Protein AF-A0A7I8VWS5-F1 (afdb_monomer_lite)

Structure (mmCIF, N/CA/C/O backbone):
data_AF-A0A7I8VWS5-F1
#
_entry.id   AF-A0A7I8VWS5-F1
#
loop_
_atom_site.group_PDB
_atom_site.id
_atom_site.type_symbol
_atom_site.label_atom_id
_atom_site.label_alt_id
_atom_site.label_comp_id
_atom_site.label_asym_id
_atom_site.label_entity_id
_atom_site.label_seq_id
_atom_site.pdbx_PDB_ins_code
_atom_site.Cartn_x
_atom_site.Cartn_y
_atom_site.Cartn_z
_atom_site.occupancy
_atom_site.B_iso_or_equiv
_atom_site.auth_seq_id
_atom_site.auth_comp_id
_atom_site.auth_asym_id
_atom_site.auth_atom_id
_atom_site.pdbx_PDB_model_num
ATOM 1 N N . MET A 1 1 ? -26.642 -4.475 -1.603 1.00 46.03 1 MET A N 1
ATOM 2 C CA . MET A 1 1 ? -25.505 -4.356 -0.663 1.00 46.03 1 MET A CA 1
ATOM 3 C C . MET A 1 1 ? -25.825 -3.257 0.326 1.00 46.03 1 MET A C 1
ATOM 5 O O . MET A 1 1 ? -26.440 -2.282 -0.087 1.00 46.03 1 MET A O 1
ATOM 9 N N . TYR A 1 2 ? -25.476 -3.430 1.598 1.00 75.31 2 TYR A N 1
ATOM 10 C CA . TYR A 1 2 ? -25.759 -2.451 2.646 1.00 75.31 2 TYR A CA 1
ATOM 11 C C . TYR A 1 2 ? -24.436 -1.905 3.185 1.00 75.31 2 TYR A C 1
ATOM 13 O O . TYR A 1 2 ? -23.526 -2.678 3.480 1.00 75.31 2 TYR A O 1
ATOM 21 N N . PHE A 1 3 ? -24.321 -0.582 3.267 1.00 77.94 3 PHE A N 1
ATOM 22 C CA . PHE A 1 3 ? -23.111 0.103 3.706 1.00 77.94 3 PHE A CA 1
ATOM 23 C C . PHE A 1 3 ? -23.311 0.583 5.145 1.00 77.94 3 PHE A C 1
ATOM 25 O O . PHE A 1 3 ? -24.217 1.367 5.419 1.00 77.94 3 PHE A O 1
ATOM 32 N N . HIS A 1 4 ? -22.479 0.107 6.068 1.00 78.88 4 HIS A N 1
ATOM 33 C CA . HIS A 1 4 ? -22.463 0.594 7.445 1.00 78.88 4 HIS A CA 1
ATOM 34 C C . HIS A 1 4 ? -21.303 1.575 7.616 1.00 78.88 4 HIS A C 1
ATOM 36 O O . HIS A 1 4 ? -20.141 1.190 7.513 1.00 78.88 4 HIS A O 1
ATOM 42 N N . ALA A 1 5 ? -21.617 2.838 7.898 1.00 71.44 5 ALA A N 1
ATOM 43 C CA . ALA A 1 5 ? -20.634 3.836 8.301 1.00 71.44 5 ALA A CA 1
ATOM 44 C C . ALA A 1 5 ? -20.575 3.877 9.835 1.00 71.44 5 ALA A C 1
ATOM 46 O O . ALA A 1 5 ? -21.368 4.560 10.479 1.00 71.44 5 ALA A O 1
ATOM 47 N N . SER A 1 6 ? -19.667 3.094 10.417 1.00 72.25 6 SER A N 1
ATOM 48 C CA . SER A 1 6 ? -19.392 3.076 11.856 1.00 72.25 6 SER A CA 1
ATOM 49 C C . SER A 1 6 ? -17.965 3.550 12.105 1.00 72.25 6 SER A C 1
ATOM 51 O O . SER A 1 6 ? -17.049 3.183 11.374 1.00 72.25 6 SER A O 1
ATOM 53 N N . THR A 1 7 ? -17.766 4.341 13.156 1.00 68.12 7 THR A N 1
ATOM 54 C CA . THR A 1 7 ? -16.438 4.772 13.623 1.00 68.12 7 THR A CA 1
ATOM 55 C C . THR A 1 7 ? -15.686 3.671 14.368 1.00 68.12 7 THR A C 1
ATOM 57 O O . THR A 1 7 ? -14.512 3.850 14.686 1.00 68.12 7 THR A O 1
ATOM 60 N N . LYS A 1 8 ? -16.361 2.544 14.631 1.00 71.62 8 LYS A N 1
ATOM 61 C CA . LYS A 1 8 ? -15.808 1.345 15.253 1.00 71.62 8 LYS A CA 1
ATOM 62 C C . LYS A 1 8 ? -16.002 0.143 14.352 1.00 71.62 8 LYS A C 1
ATOM 64 O O . LYS A 1 8 ? -17.142 -0.268 14.116 1.00 71.62 8 LYS A O 1
ATOM 69 N N . ALA A 1 9 ? -14.900 -0.384 13.831 1.00 76.50 9 ALA A N 1
ATOM 70 C CA . ALA A 1 9 ? -14.901 -1.521 12.921 1.00 76.50 9 ALA A CA 1
ATOM 71 C C . ALA A 1 9 ? -13.575 -2.291 12.989 1.00 76.50 9 ALA A C 1
ATOM 73 O O . ALA A 1 9 ? -12.504 -1.711 13.186 1.00 76.50 9 ALA A O 1
ATOM 74 N N . VAL A 1 10 ? -13.668 -3.607 12.794 1.00 77.62 10 VAL A N 1
ATOM 75 C CA . VAL A 1 10 ? -12.525 -4.502 12.586 1.00 77.62 10 VAL A CA 1
ATOM 76 C C . VAL A 1 10 ? -12.320 -4.636 11.081 1.00 77.62 10 VAL A C 1
ATOM 78 O O . VAL A 1 10 ? -13.254 -5.016 10.380 1.00 77.62 10 VAL A O 1
ATOM 81 N N . ILE A 1 11 ? -11.129 -4.302 10.577 1.00 78.81 11 ILE A N 1
ATOM 82 C CA . ILE A 1 11 ? -10.880 -4.299 9.124 1.00 78.81 11 ILE A CA 1
ATOM 83 C C . ILE A 1 11 ? -10.500 -5.691 8.619 1.00 78.81 11 ILE A C 1
ATOM 85 O O . ILE A 1 11 ? -11.184 -6.244 7.764 1.00 78.81 11 ILE A O 1
ATOM 89 N N . LEU A 1 12 ? -9.385 -6.235 9.117 1.00 78.00 12 LEU A N 1
ATOM 90 C CA . LEU A 1 12 ? -8.777 -7.452 8.558 1.00 78.00 12 LEU A CA 1
ATOM 91 C C . LEU A 1 12 ? -8.501 -8.533 9.613 1.00 78.00 12 LEU A C 1
ATOM 93 O O . LEU A 1 12 ? -8.618 -9.717 9.322 1.00 78.00 12 LEU A O 1
ATOM 97 N N . PHE A 1 13 ? -8.175 -8.134 10.845 1.00 83.12 13 PHE A N 1
ATOM 98 C CA . PHE A 1 13 ? -7.915 -9.027 11.978 1.00 83.12 13 PHE A CA 1
ATOM 99 C C . PHE A 1 13 ? -8.471 -8.400 13.252 1.00 83.12 13 PHE A C 1
ATOM 101 O O . PHE A 1 13 ? -8.454 -7.180 13.358 1.00 83.12 13 PHE A O 1
ATOM 108 N N . GLU A 1 14 ? -8.860 -9.193 14.255 1.00 73.94 14 GLU A N 1
ATOM 109 C CA . GLU A 1 14 ? -9.365 -8.668 15.541 1.00 73.94 14 GLU A CA 1
ATOM 110 C C . GLU A 1 14 ? -8.395 -7.698 16.235 1.00 73.94 14 GLU A C 1
ATOM 112 O O . GLU A 1 14 ? -8.821 -6.782 16.932 1.00 73.94 14 GLU A O 1
ATOM 117 N N . LYS A 1 15 ? -7.084 -7.850 16.007 1.00 74.31 15 LYS A N 1
ATOM 118 C CA . LYS A 1 15 ? -6.059 -6.909 16.490 1.00 74.31 15 LYS A CA 1
ATOM 119 C C . LYS A 1 15 ? -6.077 -5.556 15.773 1.00 74.31 15 LYS A C 1
ATOM 121 O O . LYS A 1 15 ? -5.575 -4.581 16.319 1.00 74.31 15 LYS A O 1
ATOM 126 N N . TRP A 1 16 ? -6.646 -5.491 14.575 1.00 79.69 16 TRP A N 1
ATOM 127 C CA . TRP A 1 16 ? -6.845 -4.272 13.800 1.00 79.69 16 TRP A CA 1
ATOM 128 C C . TRP A 1 16 ? -8.268 -3.742 14.021 1.00 79.69 16 TRP A C 1
ATOM 130 O O . TRP A 1 16 ? -9.095 -3.700 13.105 1.00 79.69 16 TRP A O 1
ATOM 140 N N . ASN A 1 17 ? -8.537 -3.360 15.270 1.00 80.25 17 ASN A N 1
ATOM 141 C CA . ASN A 1 17 ? -9.760 -2.682 15.682 1.00 80.25 17 ASN A CA 1
ATOM 142 C C . ASN A 1 17 ? -9.494 -1.178 15.819 1.00 80.25 17 ASN A C 1
ATOM 144 O O . ASN A 1 17 ? -8.484 -0.760 16.387 1.00 80.25 17 ASN A O 1
ATOM 148 N N . ILE A 1 18 ? -10.388 -0.372 15.257 1.00 80.31 18 ILE A N 1
ATOM 149 C CA . ILE A 1 18 ? -10.310 1.083 15.297 1.00 80.31 18 ILE A CA 1
ATOM 150 C C . ILE A 1 18 ? -11.413 1.584 16.214 1.00 80.31 18 ILE A C 1
ATOM 152 O O . ILE A 1 18 ? -12.581 1.418 15.892 1.00 80.31 18 ILE A O 1
ATOM 156 N N . ASP A 1 19 ? -11.040 2.251 17.304 1.00 81.69 19 ASP A N 1
ATOM 157 C CA . ASP A 1 19 ? -11.991 2.872 18.236 1.00 81.69 19 ASP A CA 1
ATOM 158 C C . ASP A 1 19 ? -12.061 4.406 18.116 1.00 81.69 19 ASP A C 1
ATOM 160 O O . ASP A 1 19 ? -12.841 5.056 18.817 1.00 81.69 19 ASP A O 1
ATOM 164 N N . SER A 1 20 ? -11.240 5.005 17.245 1.00 83.56 20 SER A N 1
ATOM 165 C CA . SER A 1 20 ? -11.082 6.456 17.116 1.00 83.56 20 SER A CA 1
ATOM 166 C C . SER A 1 20 ? -10.933 6.915 15.663 1.00 83.56 20 SER A C 1
ATOM 168 O O . SER A 1 20 ? -10.489 6.171 14.787 1.00 83.56 20 SER A O 1
ATOM 170 N N . TRP A 1 21 ? -11.234 8.192 15.406 1.00 82.50 21 TRP A N 1
ATOM 171 C CA . TRP A 1 21 ? -11.086 8.802 14.078 1.00 82.50 21 TRP A CA 1
ATOM 172 C C . TRP A 1 21 ? -9.635 8.768 13.560 1.00 82.50 21 TRP A C 1
ATOM 174 O O . TRP A 1 21 ? -9.408 8.603 12.362 1.00 82.50 21 TRP A O 1
ATOM 184 N N . GLN A 1 22 ? -8.649 8.856 14.461 1.00 85.56 22 GLN A N 1
ATOM 185 C CA . GLN A 1 22 ? -7.229 8.740 14.117 1.00 85.56 22 GLN A CA 1
ATOM 186 C C . GLN A 1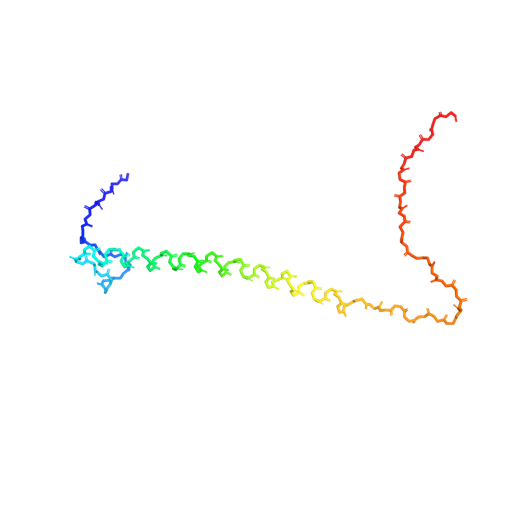 22 ? -6.869 7.325 13.664 1.00 85.56 22 GLN A C 1
ATOM 188 O O . GLN A 1 22 ? -6.141 7.165 12.686 1.00 85.56 22 GLN A O 1
ATOM 193 N N . GLY A 1 23 ? -7.413 6.299 14.327 1.00 85.94 23 GLY A N 1
ATOM 194 C CA . GLY A 1 23 ? -7.223 4.914 13.900 1.00 85.94 23 GLY A CA 1
ATOM 195 C C . GLY A 1 23 ? -7.818 4.661 12.513 1.00 85.94 23 GLY A C 1
ATOM 196 O O . GLY A 1 23 ? -7.235 3.919 11.723 1.00 85.94 23 GLY A O 1
ATOM 197 N N . MET A 1 24 ? -8.918 5.340 12.170 1.00 84.62 24 MET A N 1
ATOM 198 C CA . MET A 1 24 ? -9.538 5.244 10.846 1.00 84.62 24 MET A CA 1
ATOM 199 C C . MET A 1 24 ? -8.641 5.854 9.766 1.00 84.62 24 MET A C 1
ATOM 201 O O . MET A 1 24 ? -8.343 5.195 8.771 1.00 84.62 24 MET A O 1
ATOM 205 N N . LEU A 1 25 ? -8.138 7.072 9.994 1.00 89.50 25 LEU A N 1
ATOM 206 C CA . LEU A 1 25 ? -7.232 7.742 9.058 1.00 89.50 25 LEU A CA 1
ATOM 207 C C . LEU A 1 25 ? -5.916 6.970 8.881 1.00 89.50 25 LEU A C 1
ATOM 209 O O . LEU A 1 25 ? -5.464 6.773 7.752 1.00 89.50 25 LEU A O 1
ATOM 213 N N . GLY A 1 26 ? -5.336 6.487 9.983 1.00 90.44 26 GLY A N 1
ATOM 214 C CA . GLY A 1 26 ? -4.133 5.658 9.951 1.00 90.44 26 GLY A CA 1
ATOM 215 C C . GLY A 1 26 ? -4.345 4.374 9.152 1.00 90.44 26 GLY A C 1
ATOM 216 O O . GLY A 1 26 ? -3.504 4.001 8.339 1.00 90.44 26 GLY A O 1
ATOM 217 N N . SER A 1 27 ? -5.507 3.741 9.301 1.00 89.62 27 SER A N 1
ATOM 218 C CA . SER A 1 27 ? -5.827 2.516 8.569 1.00 89.62 27 SER A CA 1
ATOM 219 C C . SER A 1 27 ? -5.997 2.757 7.074 1.00 89.62 27 SER A C 1
ATOM 221 O O . SER A 1 27 ? -5.445 2.002 6.277 1.00 89.62 27 SER A O 1
ATOM 223 N N . CYS A 1 28 ? -6.675 3.839 6.681 1.00 89.81 28 CYS A N 1
ATOM 224 C CA . CYS A 1 28 ? -6.765 4.243 5.277 1.00 89.81 28 CYS A CA 1
ATOM 225 C C . CYS A 1 28 ? -5.378 4.472 4.661 1.00 89.81 28 CYS A C 1
ATOM 227 O O . CYS A 1 28 ? -5.115 3.994 3.559 1.00 89.81 28 CYS A O 1
ATOM 229 N N . ALA A 1 29 ? -4.475 5.151 5.379 1.00 93.50 29 ALA A N 1
ATOM 230 C CA . ALA A 1 29 ? -3.109 5.380 4.914 1.00 93.50 29 ALA A CA 1
ATOM 231 C C . ALA A 1 29 ? -2.325 4.066 4.751 1.00 93.50 29 ALA A C 1
ATOM 233 O O . ALA A 1 29 ? -1.679 3.858 3.725 1.00 93.50 29 ALA A O 1
ATOM 234 N N . VAL A 1 30 ? -2.423 3.148 5.718 1.00 92.50 30 VAL A N 1
ATOM 235 C CA . VAL A 1 30 ? -1.770 1.829 5.652 1.00 92.50 30 VAL A CA 1
ATOM 236 C C . VAL A 1 30 ? -2.280 1.019 4.460 1.00 92.50 30 VAL A C 1
ATOM 238 O O . VAL A 1 30 ? -1.481 0.493 3.689 1.00 92.50 30 VAL A O 1
ATOM 241 N N . ILE A 1 31 ? -3.599 0.952 4.265 1.00 92.31 31 ILE A N 1
ATOM 242 C CA . ILE A 1 31 ? -4.212 0.219 3.148 1.00 92.31 31 ILE A CA 1
ATOM 243 C C . ILE A 1 31 ? -3.792 0.830 1.809 1.00 92.31 31 ILE A C 1
ATOM 245 O O . ILE A 1 31 ? -3.463 0.094 0.881 1.00 92.31 31 ILE A O 1
ATOM 249 N N . PHE A 1 32 ? -3.738 2.161 1.716 1.00 93.44 32 PHE A N 1
ATOM 250 C CA . PHE A 1 32 ? -3.270 2.857 0.521 1.00 93.44 32 PHE A CA 1
ATOM 251 C C . PHE A 1 32 ? -1.815 2.513 0.188 1.00 93.44 32 PHE A C 1
ATOM 253 O O . PHE A 1 32 ? -1.512 2.193 -0.959 1.00 93.44 32 PHE A O 1
ATOM 260 N N . ILE A 1 33 ? -0.922 2.514 1.183 1.00 94.81 33 ILE A N 1
ATOM 261 C CA . ILE A 1 33 ? 0.485 2.139 0.989 1.00 94.81 33 ILE A CA 1
ATOM 262 C C . ILE A 1 33 ? 0.595 0.681 0.532 1.00 94.81 33 ILE A C 1
ATOM 264 O O . ILE A 1 33 ? 1.324 0.397 -0.415 1.00 94.81 33 ILE A O 1
ATOM 268 N N . ILE A 1 34 ? -0.147 -0.241 1.153 1.00 93.38 34 ILE A N 1
ATOM 269 C CA . ILE A 1 34 ? -0.156 -1.659 0.764 1.00 93.38 34 ILE A CA 1
ATOM 270 C C . ILE A 1 34 ? -0.668 -1.827 -0.673 1.00 93.38 34 ILE A C 1
ATOM 272 O O . ILE A 1 34 ? -0.071 -2.575 -1.444 1.00 93.38 34 ILE A O 1
ATOM 276 N N . ALA A 1 35 ? -1.726 -1.114 -1.063 1.00 92.38 35 ALA A N 1
ATOM 277 C CA . ALA A 1 35 ? -2.268 -1.151 -2.420 1.00 92.38 35 ALA A CA 1
ATOM 278 C C . ALA A 1 35 ? -1.293 -0.560 -3.453 1.00 92.38 35 ALA A C 1
ATOM 280 O O . ALA A 1 35 ? -1.069 -1.153 -4.508 1.00 92.38 35 ALA A O 1
ATOM 281 N N . ALA A 1 36 ? -0.660 0.571 -3.134 1.00 91.19 36 ALA A N 1
ATOM 282 C CA . ALA A 1 36 ? 0.353 1.188 -3.984 1.00 91.19 36 ALA A CA 1
ATOM 283 C C . ALA A 1 36 ? 1.579 0.277 -4.152 1.00 91.19 36 ALA A C 1
ATOM 285 O O . ALA A 1 36 ? 2.080 0.113 -5.263 1.00 91.19 36 ALA A O 1
ATOM 286 N N . LEU A 1 37 ? 2.030 -0.371 -3.073 1.00 91.56 37 LEU A N 1
ATOM 287 C CA . LEU A 1 37 ? 3.085 -1.383 -3.127 1.00 91.56 37 LEU A CA 1
ATOM 288 C C . LEU A 1 37 ? 2.657 -2.606 -3.939 1.00 91.56 37 LEU A C 1
ATOM 290 O O . LEU A 1 37 ? 3.469 -3.129 -4.694 1.00 91.56 37 LEU A O 1
ATOM 294 N N . TYR A 1 38 ? 1.405 -3.051 -3.822 1.00 90.31 38 TYR A N 1
ATOM 295 C CA . TYR A 1 38 ? 0.886 -4.190 -4.576 1.00 90.31 38 TYR A CA 1
ATOM 296 C C . TYR A 1 38 ? 0.941 -3.946 -6.090 1.00 90.31 38 TYR A C 1
ATOM 298 O O . TYR A 1 38 ? 1.480 -4.771 -6.831 1.00 90.31 38 TYR A O 1
ATOM 306 N N . GLU A 1 39 ? 0.461 -2.790 -6.554 1.00 88.44 39 GLU A N 1
ATOM 307 C CA . GLU A 1 39 ? 0.559 -2.412 -7.969 1.00 88.44 39 GLU A CA 1
ATOM 308 C C . GLU A 1 39 ? 2.011 -2.113 -8.385 1.00 88.44 39 GLU A C 1
ATOM 310 O O . GLU A 1 39 ? 2.448 -2.514 -9.464 1.00 88.44 39 GLU A O 1
ATOM 315 N N . GLY A 1 40 ? 2.812 -1.498 -7.510 1.00 87.44 40 GLY A N 1
ATOM 316 C CA . GLY A 1 40 ? 4.231 -1.232 -7.761 1.00 87.44 40 GLY A CA 1
ATOM 317 C C . GLY A 1 40 ? 5.066 -2.506 -7.945 1.00 87.44 40 GLY A C 1
ATOM 318 O O . GLY A 1 40 ? 5.841 -2.610 -8.896 1.00 87.44 40 GLY A O 1
ATOM 319 N N . LEU A 1 41 ? 4.876 -3.511 -7.086 1.00 84.31 41 LEU A N 1
ATOM 320 C CA . LEU A 1 41 ? 5.519 -4.828 -7.187 1.00 84.31 41 LEU A CA 1
ATOM 321 C C . LEU A 1 41 ? 5.082 -5.574 -8.451 1.00 84.31 41 LEU A C 1
ATOM 323 O O . LEU A 1 41 ? 5.899 -6.243 -9.092 1.00 84.31 41 LEU A O 1
ATOM 327 N N . LYS A 1 42 ? 3.810 -5.432 -8.839 1.00 84.12 42 LYS A N 1
ATOM 328 C CA . LYS A 1 42 ? 3.274 -6.005 -10.078 1.00 84.12 42 LYS A CA 1
ATOM 329 C C . LYS A 1 42 ? 4.019 -5.456 -11.298 1.00 84.12 42 LYS A C 1
ATOM 331 O O . LYS A 1 42 ? 4.520 -6.236 -12.107 1.00 84.12 42 LYS A O 1
ATOM 336 N N . VAL A 1 43 ? 4.183 -4.136 -11.381 1.00 83.56 43 VAL A N 1
ATOM 337 C CA . VAL A 1 43 ? 4.925 -3.480 -12.472 1.00 83.56 43 VAL A CA 1
ATOM 338 C C . VAL A 1 43 ? 6.421 -3.804 -12.411 1.00 83.56 43 VAL A C 1
ATOM 340 O O . VAL A 1 43 ? 7.048 -4.052 -13.442 1.00 83.56 43 VAL A O 1
ATOM 343 N N . PHE A 1 44 ? 7.008 -3.880 -11.214 1.00 82.81 44 PHE A N 1
ATOM 344 C CA . PHE A 1 44 ? 8.422 -4.217 -11.035 1.00 82.81 44 PHE A CA 1
ATOM 345 C C . PHE A 1 44 ? 8.786 -5.586 -11.625 1.00 82.81 44 PHE A C 1
ATOM 347 O O . PHE A 1 44 ? 9.818 -5.720 -12.289 1.00 82.81 44 PHE A O 1
ATOM 354 N N . ARG A 1 45 ? 7.914 -6.588 -11.457 1.00 86.00 45 ARG A N 1
ATOM 355 C CA . ARG A 1 45 ? 8.098 -7.918 -12.054 1.00 86.00 45 ARG A CA 1
ATOM 356 C C . ARG A 1 45 ? 8.178 -7.851 -13.577 1.00 86.00 45 ARG A C 1
ATOM 358 O O . ARG A 1 45 ? 9.064 -8.458 -14.176 1.00 86.00 45 ARG A O 1
ATOM 365 N N . GLU A 1 46 ? 7.265 -7.115 -14.201 1.00 83.38 46 GLU A N 1
ATOM 366 C CA . GLU A 1 46 ? 7.240 -6.985 -15.655 1.00 83.38 46 GLU A CA 1
ATOM 367 C C . GLU A 1 46 ? 8.466 -6.222 -16.178 1.00 83.38 46 GLU A C 1
ATOM 369 O O . GLU A 1 46 ? 9.066 -6.612 -17.183 1.00 83.38 46 GLU A O 1
ATOM 374 N N . MET A 1 47 ? 8.914 -5.192 -15.456 1.00 81.88 47 MET A N 1
ATOM 375 C CA . MET A 1 47 ? 10.145 -4.477 -15.793 1.00 81.88 47 MET A CA 1
ATOM 376 C C . MET A 1 47 ? 11.389 -5.367 -15.716 1.00 81.88 47 MET A C 1
ATOM 378 O O . MET A 1 47 ? 12.249 -5.270 -16.593 1.00 81.88 47 MET A O 1
ATOM 382 N N . LEU A 1 48 ? 11.508 -6.232 -14.702 1.00 74.94 48 LEU A N 1
ATOM 383 C CA . LEU A 1 48 ? 12.648 -7.149 -14.592 1.00 74.94 48 LEU A CA 1
ATOM 384 C C . LEU A 1 48 ? 12.694 -8.142 -15.751 1.00 74.94 48 LEU A C 1
ATOM 386 O O . LEU A 1 48 ? 13.765 -8.370 -16.313 1.00 74.94 48 LEU A O 1
ATOM 390 N N . LEU A 1 49 ? 11.540 -8.698 -16.128 1.00 78.81 49 LEU A N 1
ATOM 391 C CA . LEU A 1 49 ? 11.443 -9.623 -17.256 1.00 78.81 49 LEU A CA 1
ATOM 392 C C . LEU A 1 49 ? 11.866 -8.946 -18.561 1.00 78.81 49 LEU A C 1
ATOM 394 O O . LEU A 1 49 ? 12.693 -9.496 -19.283 1.00 78.81 49 LEU A O 1
ATOM 398 N N . ARG A 1 50 ? 11.387 -7.721 -18.816 1.00 78.12 50 ARG A N 1
ATOM 399 C CA . ARG A 1 50 ? 11.775 -6.930 -19.996 1.00 78.12 50 ARG A CA 1
ATOM 400 C C . ARG A 1 50 ? 13.271 -6.606 -20.009 1.00 78.12 50 ARG A C 1
ATOM 402 O O . ARG A 1 50 ? 13.917 -6.716 -21.047 1.00 78.12 50 ARG A O 1
ATOM 409 N N . ARG A 1 51 ? 13.852 -6.227 -18.867 1.00 76.12 51 ARG A N 1
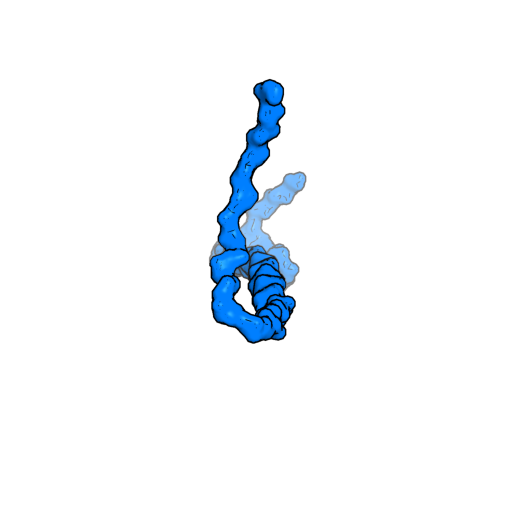ATOM 410 C CA . ARG A 1 51 ? 15.292 -5.923 -18.763 1.00 76.12 51 ARG A CA 1
ATOM 411 C C . ARG A 1 51 ? 16.159 -7.168 -18.955 1.00 76.12 51 ARG A C 1
ATOM 413 O O . ARG A 1 51 ? 17.159 -7.103 -19.665 1.00 76.12 51 ARG A O 1
ATOM 420 N N . SER A 1 52 ? 15.761 -8.297 -18.373 1.00 73.50 52 SER A N 1
ATOM 421 C CA . SER A 1 52 ? 16.459 -9.577 -18.522 1.00 73.50 52 SER A CA 1
ATOM 422 C C . SER A 1 52 ? 16.381 -10.105 -19.957 1.00 73.50 52 SER A C 1
ATOM 424 O O . SER A 1 52 ? 17.411 -10.467 -20.519 1.00 73.50 52 SER A O 1
ATOM 426 N N . SER A 1 53 ? 15.207 -10.065 -20.600 1.00 68.19 53 SER A N 1
ATOM 427 C CA . SER A 1 53 ? 15.057 -10.513 -21.990 1.00 68.19 53 SER A CA 1
ATOM 428 C C . SER A 1 53 ? 15.880 -9.670 -22.964 1.00 68.19 53 SER A C 1
ATOM 430 O O . SER A 1 53 ? 16.481 -10.214 -23.886 1.00 68.19 53 SER A O 1
ATOM 432 N N . VAL A 1 54 ? 15.942 -8.349 -22.751 1.00 65.56 54 VAL A N 1
ATOM 433 C CA . VAL A 1 54 ? 16.773 -7.450 -23.565 1.00 65.56 54 VAL A CA 1
ATOM 434 C C . VAL A 1 54 ? 18.256 -7.743 -23.332 1.00 65.56 54 VAL A C 1
ATOM 436 O O . VAL A 1 54 ? 18.980 -7.972 -24.295 1.00 65.56 54 VAL A O 1
ATOM 439 N N . SER A 1 55 ? 18.707 -7.827 -22.077 1.00 65.50 55 SER A N 1
ATOM 440 C CA . SER A 1 55 ? 20.110 -8.115 -21.739 1.00 65.50 55 SER A CA 1
ATOM 441 C C . SER A 1 55 ? 20.602 -9.456 -22.307 1.00 65.50 55 SER A C 1
ATOM 443 O O . SER A 1 55 ? 21.679 -9.514 -22.901 1.00 65.50 55 SER A O 1
ATOM 445 N N . VAL A 1 56 ? 19.792 -10.517 -22.217 1.00 64.06 56 VAL A N 1
ATOM 446 C CA . VAL A 1 56 ? 20.121 -11.838 -22.781 1.00 64.06 56 VAL A CA 1
ATOM 447 C C . VAL A 1 56 ? 20.210 -11.791 -24.308 1.00 64.06 56 VAL A C 1
ATOM 449 O O 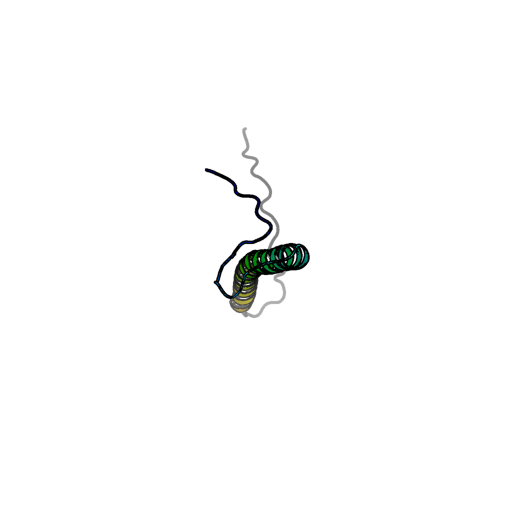. VAL A 1 56 ? 21.058 -12.473 -24.893 1.00 64.06 56 VAL A O 1
ATOM 452 N N . ARG A 1 57 ? 19.390 -10.960 -24.971 1.00 60.91 57 ARG A N 1
ATOM 453 C CA . ARG A 1 57 ? 19.430 -10.854 -26.433 1.00 60.91 57 ARG A CA 1
ATOM 454 C C . ARG A 1 57 ? 20.685 -10.172 -26.966 1.00 60.91 57 ARG A C 1
ATOM 456 O O . ARG A 1 57 ? 21.151 -10.551 -28.036 1.00 60.91 57 ARG A O 1
ATOM 463 N N . TYR A 1 58 ? 21.256 -9.233 -26.214 1.00 57.34 58 TYR A N 1
ATOM 464 C CA . TYR A 1 58 ? 22.555 -8.644 -26.550 1.00 57.34 58 TYR A CA 1
ATOM 465 C C . TYR A 1 58 ? 23.698 -9.664 -26.414 1.00 57.34 58 TYR A C 1
ATOM 467 O O . TYR A 1 58 ? 24.587 -9.688 -27.258 1.00 57.34 58 TYR A O 1
ATOM 475 N N . ASN A 1 59 ? 23.647 -10.558 -25.417 1.00 62.97 59 ASN A N 1
ATOM 476 C CA . ASN A 1 59 ? 24.715 -11.537 -25.163 1.00 62.97 59 ASN A CA 1
ATOM 477 C C . ASN A 1 59 ? 24.745 -12.729 -26.147 1.00 62.97 59 ASN A C 1
ATOM 479 O O . ASN A 1 59 ? 25.674 -13.526 -26.120 1.00 62.97 59 ASN A O 1
ATOM 483 N N . THR A 1 60 ? 23.727 -12.888 -26.999 1.00 54.47 60 THR A N 1
ATOM 484 C CA . THR A 1 60 ? 23.607 -14.013 -27.951 1.00 54.47 60 THR A CA 1
ATOM 485 C C . THR A 1 60 ? 23.759 -13.604 -29.412 1.00 54.47 60 THR A C 1
ATOM 487 O O . THR A 1 60 ? 23.473 -14.413 -30.288 1.00 54.47 60 THR A O 1
ATOM 490 N N . MET A 1 61 ? 24.210 -12.382 -29.705 1.00 56.00 61 MET A N 1
ATOM 491 C CA . MET A 1 61 ? 24.693 -12.046 -31.046 1.00 56.00 61 MET A CA 1
ATOM 492 C C . MET A 1 61 ? 26.068 -12.711 -31.222 1.00 56.00 61 MET A C 1
ATOM 494 O O . MET A 1 61 ? 27.026 -12.261 -30.588 1.00 56.00 61 MET A O 1
ATOM 498 N N . PRO A 1 62 ? 26.218 -13.767 -32.045 1.00 61.28 62 PRO A N 1
ATOM 499 C CA . PRO A 1 62 ? 27.543 -14.177 -32.469 1.00 61.28 62 PRO A CA 1
ATOM 500 C C . PRO A 1 62 ? 28.020 -13.064 -33.399 1.00 61.28 62 PRO A C 1
ATOM 502 O O . PRO A 1 62 ? 27.451 -12.868 -34.472 1.00 61.28 62 PRO A O 1
ATOM 505 N N . VAL A 1 63 ? 29.020 -12.294 -32.973 1.00 59.38 63 VAL A N 1
ATOM 506 C CA . VAL A 1 63 ? 29.763 -11.430 -33.893 1.00 59.38 63 VAL A CA 1
ATOM 507 C C . VAL A 1 63 ? 30.302 -12.347 -34.994 1.00 59.38 6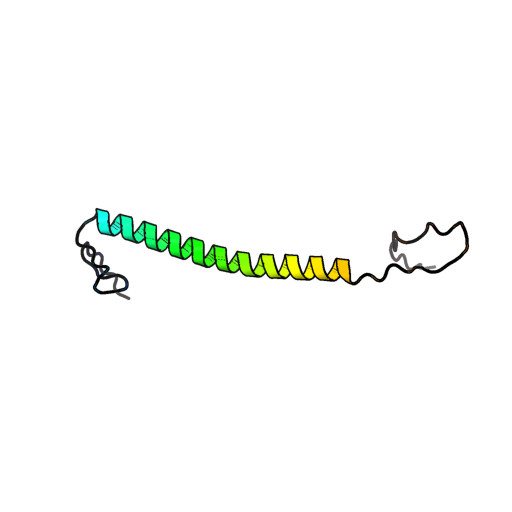3 VAL A C 1
ATOM 509 O O . VAL A 1 63 ? 31.043 -13.279 -34.663 1.00 59.38 63 VAL A O 1
ATOM 512 N N . PRO A 1 64 ? 29.941 -12.155 -36.276 1.00 59.28 64 PRO A N 1
ATOM 513 C CA . PRO A 1 64 ? 30.605 -12.879 -37.342 1.00 59.28 64 PRO A CA 1
ATOM 514 C C . PRO A 1 64 ? 32.048 -12.370 -37.403 1.00 59.28 64 PRO A C 1
ATOM 516 O O . PRO A 1 64 ? 32.338 -11.324 -37.971 1.00 59.28 64 PRO A O 1
ATOM 519 N N . SER A 1 65 ? 32.961 -13.099 -36.761 1.00 60.97 65 SER A N 1
ATOM 520 C CA . SER A 1 65 ? 34.377 -13.049 -37.103 1.00 60.97 65 SER A CA 1
ATOM 521 C C . SER A 1 65 ? 34.591 -14.003 -38.271 1.00 60.97 65 SER A C 1
ATOM 523 O O . SER A 1 65 ? 34.706 -15.215 -38.093 1.00 60.97 65 SER A O 1
ATOM 525 N N . GLN A 1 66 ? 34.573 -13.448 -39.475 1.00 47.81 66 GLN A N 1
ATOM 526 C CA . GLN A 1 66 ? 35.088 -14.052 -40.700 1.00 47.81 66 GLN A CA 1
ATOM 527 C C . GLN A 1 66 ? 35.299 -12.868 -41.649 1.00 47.81 66 GLN A C 1
ATOM 529 O O . GLN A 1 66 ? 34.364 -12.120 -41.881 1.00 47.81 66 GLN A O 1
ATOM 534 N N . GLY A 1 67 ? 36.461 -12.526 -42.180 1.00 46.75 67 GLY A N 1
ATOM 535 C CA . GLY A 1 67 ? 37.743 -13.187 -42.333 1.00 46.75 67 GLY A CA 1
ATOM 536 C C . GLY A 1 67 ? 38.327 -12.548 -43.595 1.00 46.75 67 GLY A C 1
ATOM 537 O O . GLY A 1 67 ? 37.708 -12.640 -44.641 1.00 46.75 67 GLY A O 1
ATOM 538 N N . ASN A 1 68 ? 39.468 -11.869 -43.476 1.00 48.59 68 ASN A N 1
ATOM 539 C CA . ASN A 1 68 ? 40.351 -11.429 -44.566 1.00 48.59 68 ASN A CA 1
ATOM 540 C C . ASN A 1 68 ? 39.707 -10.699 -45.766 1.00 48.59 68 ASN A C 1
ATOM 542 O O . ASN A 1 68 ? 39.317 -11.319 -46.749 1.00 48.59 68 ASN A O 1
ATOM 546 N N . GLY A 1 69 ? 39.762 -9.367 -45.760 1.00 44.62 69 GLY A N 1
ATOM 547 C CA . GLY A 1 69 ? 39.501 -8.560 -46.954 1.00 44.62 69 GLY A CA 1
ATOM 548 C C . GLY A 1 69 ? 39.006 -7.174 -46.586 1.00 44.62 69 GLY A C 1
ATOM 549 O O . GLY A 1 69 ? 37.879 -6.999 -46.143 1.00 44.62 69 GLY A O 1
ATOM 550 N N . ALA A 1 70 ? 39.878 -6.182 -46.700 1.00 49.94 70 ALA A N 1
ATOM 551 C CA . ALA A 1 70 ? 39.548 -4.797 -46.426 1.00 49.94 70 ALA A CA 1
ATOM 552 C C . ALA A 1 70 ? 38.574 -4.253 -47.485 1.00 49.94 70 ALA A C 1
ATOM 554 O O . ALA A 1 70 ? 39.064 -3.894 -48.548 1.00 49.94 70 ALA A O 1
ATOM 555 N N . ASN A 1 71 ? 37.262 -4.179 -47.187 1.00 54.44 71 ASN A N 1
ATOM 556 C CA . ASN A 1 71 ? 36.273 -3.216 -47.737 1.00 54.44 71 ASN A CA 1
ATOM 557 C C . ASN A 1 71 ? 34.799 -3.697 -47.714 1.00 54.44 71 ASN A C 1
ATOM 559 O O . ASN A 1 71 ? 34.152 -3.713 -48.755 1.00 54.44 71 ASN A O 1
ATOM 563 N N . GLU A 1 72 ? 34.188 -3.984 -46.562 1.00 53.25 72 GLU A N 1
ATOM 564 C CA . GLU A 1 72 ? 32.734 -4.253 -46.539 1.00 53.25 72 GLU A CA 1
ATOM 565 C C . GLU A 1 72 ? 32.014 -3.409 -45.485 1.00 53.25 72 GLU A C 1
ATOM 567 O O . GLU A 1 72 ? 31.710 -3.836 -44.376 1.00 53.25 72 GLU A O 1
ATOM 572 N N . THR A 1 73 ? 31.745 -2.152 -45.848 1.00 54.91 73 THR A N 1
ATOM 573 C CA . THR A 1 73 ? 30.783 -1.279 -45.161 1.00 54.91 73 THR A CA 1
ATOM 574 C C . THR A 1 73 ? 29.529 -1.177 -46.020 1.00 54.91 73 THR A C 1
ATOM 576 O O . THR A 1 73 ? 29.337 -0.200 -46.735 1.00 54.91 73 THR A O 1
ATOM 579 N N . CYS A 1 74 ? 28.667 -2.188 -45.989 1.00 51.31 74 CYS A N 1
ATOM 580 C CA . CYS A 1 74 ? 27.275 -1.981 -46.371 1.00 51.31 74 CYS A CA 1
ATOM 581 C C . CYS A 1 74 ? 26.404 -3.078 -45.774 1.00 51.31 74 CYS A C 1
ATOM 583 O O . CYS A 1 74 ? 26.180 -4.135 -46.357 1.00 51.31 74 CYS A O 1
ATOM 585 N N . THR A 1 75 ? 25.886 -2.819 -44.584 1.00 56.59 75 THR A N 1
ATOM 586 C CA . THR A 1 75 ? 24.650 -3.465 -44.177 1.00 56.59 75 THR A CA 1
ATOM 587 C C . THR A 1 75 ? 23.758 -2.405 -43.556 1.00 56.59 75 THR A C 1
ATOM 589 O O . THR A 1 75 ? 24.113 -1.786 -42.558 1.00 56.59 75 THR A O 1
ATOM 592 N N . MET A 1 76 ? 22.576 -2.293 -44.162 1.00 50.53 76 MET A N 1
ATOM 593 C CA . MET A 1 76 ? 21.325 -1.756 -43.624 1.00 50.53 76 MET A CA 1
ATOM 594 C C . MET A 1 76 ? 21.021 -0.272 -43.859 1.00 50.53 76 MET A C 1
ATOM 596 O O . MET A 1 76 ? 21.527 0.598 -43.160 1.00 50.53 76 MET A O 1
ATOM 600 N N . LEU A 1 77 ? 20.088 -0.048 -44.797 1.00 50.78 77 LEU A N 1
ATOM 601 C CA . LEU A 1 77 ? 18.912 0.852 -44.780 1.00 50.78 77 LEU A CA 1
ATOM 602 C C . LEU A 1 77 ? 18.602 1.182 -46.251 1.00 50.78 77 LEU A C 1
ATOM 604 O O . LEU A 1 77 ? 19.457 1.698 -46.949 1.00 50.78 77 LEU A O 1
ATOM 608 N N . SER A 1 78 ? 17.448 0.931 -46.852 1.00 49.59 78 SER A N 1
ATOM 609 C CA . SER A 1 78 ? 16.119 0.548 -46.403 1.00 49.59 78 SER A CA 1
ATOM 610 C C . SER A 1 78 ? 15.420 -0.007 -47.643 1.00 49.59 78 SER A C 1
ATOM 612 O O . SER A 1 78 ? 15.595 0.534 -48.739 1.00 49.59 78 SER A O 1
ATOM 614 N N . GLU A 1 79 ? 14.591 -1.037 -47.483 1.00 56.59 79 GLU A N 1
ATOM 615 C CA . GLU A 1 79 ? 13.531 -1.315 -48.449 1.00 56.59 79 GLU A CA 1
ATOM 616 C C . GLU A 1 79 ? 12.785 0.000 -48.716 1.00 56.59 79 GLU A C 1
ATOM 618 O O . GLU A 1 79 ? 12.167 0.568 -47.814 1.00 56.59 79 GLU A O 1
ATOM 623 N N . THR A 1 80 ? 12.908 0.540 -49.928 1.00 57.34 80 THR A N 1
ATOM 624 C CA . THR A 1 80 ? 12.115 1.690 -50.352 1.00 57.34 80 THR A CA 1
ATOM 625 C C . THR A 1 80 ? 11.052 1.159 -51.290 1.00 57.34 80 THR A C 1
ATOM 627 O O . THR A 1 80 ? 11.321 0.833 -52.438 1.00 57.34 80 THR A O 1
ATOM 630 N N . HIS A 1 81 ? 9.865 1.025 -50.706 1.00 46.88 81 HIS A N 1
ATOM 631 C CA . HIS A 1 81 ? 8.561 1.254 -51.311 1.00 46.88 81 HIS A CA 1
ATOM 632 C C . HIS A 1 81 ? 8.289 0.594 -52.672 1.00 46.88 81 HIS A C 1
ATOM 634 O O . HIS A 1 81 ? 8.761 1.024 -53.723 1.00 46.88 81 HIS A O 1
ATOM 640 N N . LYS A 1 82 ? 7.390 -0.396 -52.648 1.00 52.91 82 LYS A N 1
ATOM 641 C CA . LYS A 1 82 ? 6.686 -0.875 -53.837 1.00 52.91 82 LYS A CA 1
ATOM 642 C C . LYS A 1 82 ? 6.124 0.307 -54.638 1.00 52.91 82 LYS A C 1
ATOM 644 O O . LYS A 1 82 ? 5.185 0.956 -54.191 1.00 52.91 82 LYS A O 1
ATOM 649 N N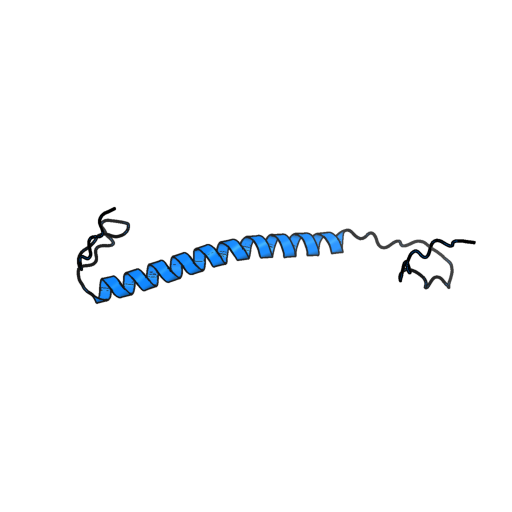 . THR A 1 83 ? 6.600 0.473 -55.864 1.00 49.88 83 THR A N 1
ATOM 650 C CA . THR A 1 83 ? 5.790 1.022 -56.953 1.00 49.88 83 THR A CA 1
ATOM 651 C C . THR A 1 83 ? 5.784 -0.038 -58.044 1.00 49.88 83 THR A C 1
ATOM 653 O O . THR A 1 83 ? 6.742 -0.180 -58.798 1.00 49.88 83 THR A O 1
ATOM 656 N N . VAL A 1 84 ? 4.735 -0.861 -58.059 1.00 61.16 84 VAL A N 1
ATOM 657 C CA . VAL A 1 84 ? 4.454 -1.742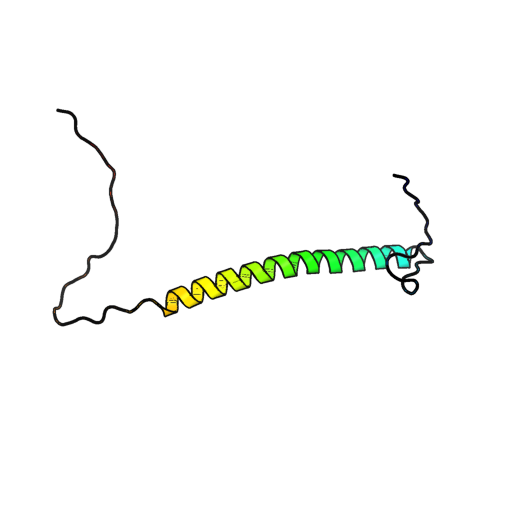 -59.195 1.00 61.16 84 VAL A CA 1
ATOM 658 C C . VAL A 1 84 ? 4.066 -0.861 -60.377 1.00 61.16 84 VAL A C 1
ATOM 660 O O . VAL A 1 84 ? 3.203 0.008 -60.254 1.00 61.16 84 VAL A O 1
ATOM 663 N N . GLY A 1 85 ? 4.766 -1.048 -61.491 1.00 51.75 85 GLY A N 1
ATOM 664 C CA . GLY A 1 85 ? 4.485 -0.361 -62.739 1.00 51.75 85 GLY A CA 1
ATOM 665 C C . GLY A 1 85 ? 3.155 -0.795 -63.349 1.00 51.75 85 GLY A C 1
ATOM 666 O O . GLY A 1 85 ? 2.705 -1.927 -63.169 1.00 51.75 85 GLY A O 1
ATOM 667 N N . PHE A 1 86 ? 2.567 0.118 -64.114 1.00 50.12 86 PHE A N 1
ATOM 668 C CA . PHE A 1 86 ? 1.656 -0.214 -65.197 1.00 50.12 86 PHE A CA 1
ATOM 669 C C . PHE A 1 86 ? 2.024 0.654 -66.402 1.00 50.12 86 PHE A C 1
ATOM 671 O O . PHE A 1 86 ? 1.757 1.854 -66.394 1.00 50.12 86 PHE A O 1
ATOM 678 N N . VAL A 1 87 ? 2.707 0.040 -67.369 1.00 55.22 87 VAL A N 1
ATOM 679 C CA . VAL A 1 87 ? 2.573 0.182 -68.831 1.00 55.22 87 VAL A CA 1
ATOM 680 C C . VAL A 1 87 ? 3.317 -0.994 -69.451 1.00 55.22 87 VAL A C 1
ATOM 682 O O . VAL A 1 87 ? 4.439 -1.284 -68.976 1.00 55.22 87 VAL A O 1
#

Secondary structure (DSSP, 8-state):
------SSEE-SSTT-EE-SHHHHHHHHHHHHHHHHHHHHHHHHHHHHHHHHHHHHHHHT---------S-----------------

InterPro domains:
  IPR007274 Ctr copper transporter [PF04145] (1-56)
  IPR007274 Ctr copper transporter [PTHR12483] (1-67)

Foldseek 3Di:
DDDDDDQWDQDPDPVLTGPDPVSVVVVVVVVVVVVVVVVVVVVVVVVVVVVVVVVVVVVPPPPPPDDDDPDDPDDDDDPDDDDDDDD

Radius of gyration: 30.61 Å; chains: 1; bounding box: 66×23×87 Å

Sequence (87 aa):
MYFHASTKAVILFEKWNIDSWQGMLGSCAVIFIIAALYEGLKVFREMLLRRSSVSVRYNTMPVPSQGNGANETCTMLSETHKTVGFV

Organism: NCBI:txid2664684

pLDDT: mean 71.41, std 15.22, range [44.62, 94.81]